Protein AF-A0A7S2C3M7-F1 (afdb_monomer_lite)

Organism: NCBI:txid327968

Structure (mmCIF, N/CA/C/O backbone):
data_AF-A0A7S2C3M7-F1
#
_entry.id   AF-A0A7S2C3M7-F1
#
loop_
_atom_site.group_PDB
_atom_site.id
_atom_site.type_symbol
_atom_site.label_atom_id
_atom_site.label_alt_id
_atom_site.label_comp_id
_atom_site.label_asym_id
_atom_site.label_entity_id
_atom_site.label_seq_id
_atom_site.pdbx_PDB_ins_code
_atom_site.Cartn_x
_atom_site.Cartn_y
_atom_site.Cartn_z
_atom_site.occupancy
_atom_site.B_iso_or_equiv
_atom_site.auth_seq_id
_atom_site.auth_comp_id
_atom_site.auth_asym_id
_atom_site.auth_atom_id
_atom_site.pdbx_PDB_model_num
ATOM 1 N N . LYS A 1 1 ? 26.515 -14.633 -28.947 1.00 40.94 1 LYS A N 1
ATOM 2 C CA . LYS A 1 1 ? 25.203 -14.879 -28.302 1.00 40.94 1 LYS A CA 1
ATOM 3 C C . LYS A 1 1 ? 25.414 -14.700 -26.807 1.00 40.94 1 LYS A C 1
ATOM 5 O O . LYS A 1 1 ? 26.350 -15.327 -26.323 1.00 40.94 1 LYS A O 1
ATOM 10 N N . PRO A 1 2 ? 24.677 -13.818 -26.114 1.00 42.97 2 PRO A N 1
ATOM 11 C CA . PRO A 1 2 ? 24.808 -13.698 -24.668 1.00 42.97 2 PRO A CA 1
ATOM 12 C C . PRO A 1 2 ? 24.396 -15.025 -24.027 1.00 42.97 2 PRO A C 1
ATOM 14 O O . PRO A 1 2 ? 23.492 -15.703 -24.517 1.00 42.97 2 PRO A O 1
ATOM 17 N N . ASP A 1 3 ? 25.115 -15.416 -22.987 1.00 46.31 3 ASP A N 1
ATOM 18 C CA . ASP A 1 3 ? 24.889 -16.644 -22.239 1.00 46.31 3 ASP A CA 1
ATOM 19 C C . ASP A 1 3 ? 23.602 -16.522 -21.405 1.00 46.31 3 ASP A C 1
ATOM 21 O O . ASP A 1 3 ? 23.547 -15.787 -20.417 1.00 46.31 3 ASP A O 1
ATOM 25 N N . ALA A 1 4 ? 22.559 -17.243 -21.821 1.00 52.75 4 ALA A N 1
ATOM 26 C CA . ALA A 1 4 ? 21.255 -17.272 -21.163 1.00 52.75 4 ALA A CA 1
ATOM 27 C C . ALA A 1 4 ? 21.300 -17.841 -19.729 1.00 52.75 4 ALA A C 1
ATOM 29 O O . ALA A 1 4 ? 20.335 -17.680 -18.986 1.00 52.75 4 ALA A O 1
ATOM 30 N N . SER A 1 5 ? 22.411 -18.456 -19.302 1.00 48.97 5 SER A N 1
ATOM 31 C CA . SER A 1 5 ? 22.576 -18.976 -17.936 1.00 48.97 5 SER A CA 1
ATOM 32 C C . SER A 1 5 ? 22.732 -17.884 -16.864 1.00 48.97 5 SER A C 1
ATOM 34 O O . SER A 1 5 ? 22.663 -18.179 -15.671 1.00 48.97 5 SER A O 1
ATOM 36 N N . LYS A 1 6 ? 22.888 -16.613 -17.268 1.00 50.47 6 LYS A N 1
ATOM 37 C CA . LYS A 1 6 ? 22.932 -15.443 -16.372 1.00 50.47 6 LYS A CA 1
ATOM 38 C C . LYS A 1 6 ? 21.653 -14.603 -16.349 1.00 50.47 6 LYS A C 1
ATOM 40 O O . LYS A 1 6 ? 21.647 -13.571 -15.680 1.00 50.47 6 LYS A O 1
ATOM 45 N N . LEU A 1 7 ? 20.573 -15.024 -17.016 1.00 52.28 7 LEU A N 1
ATOM 46 C CA . LEU A 1 7 ? 19.254 -14.418 -16.812 1.00 52.28 7 LEU A CA 1
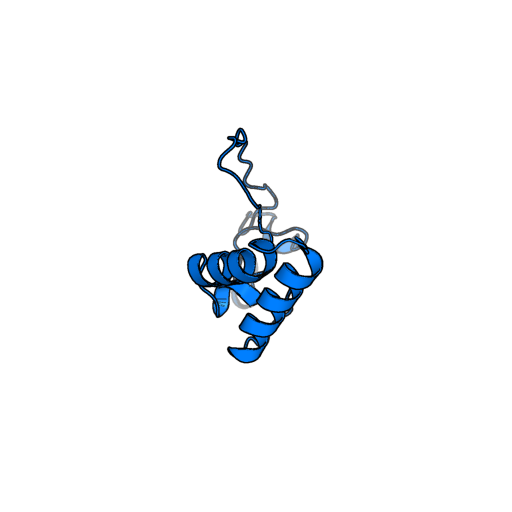ATOM 47 C C . LEU A 1 7 ? 18.745 -14.824 -15.430 1.00 52.28 7 LEU A C 1
ATOM 49 O O . LEU A 1 7 ? 18.110 -15.850 -15.208 1.00 52.28 7 LEU A O 1
ATOM 53 N N . LYS A 1 8 ? 19.143 -14.013 -14.463 1.00 54.59 8 LYS A N 1
ATOM 54 C CA . LYS A 1 8 ? 18.715 -14.063 -13.084 1.00 54.59 8 LYS A CA 1
ATOM 55 C C . LYS A 1 8 ? 1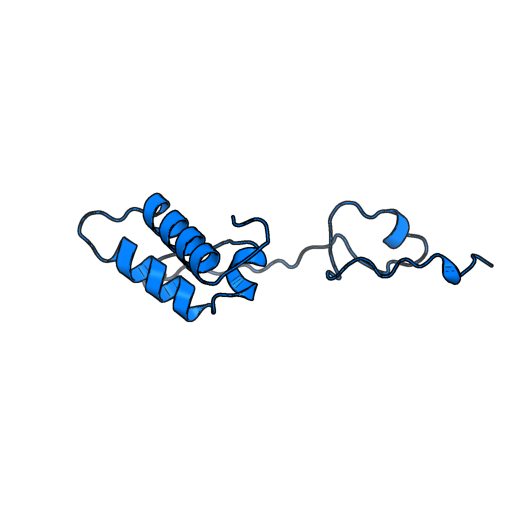7.250 -13.587 -13.041 1.00 54.59 8 LYS A C 1
ATOM 57 O O . LYS A 1 8 ? 16.988 -12.393 -12.978 1.00 54.59 8 LYS A O 1
ATOM 62 N N . TRP A 1 9 ? 16.309 -14.531 -13.009 1.00 59.88 9 TRP A N 1
ATOM 63 C CA . TRP A 1 9 ? 14.857 -14.337 -12.823 1.00 59.88 9 TRP A CA 1
ATOM 64 C C . TRP A 1 9 ? 14.471 -13.864 -11.396 1.00 59.88 9 TRP A C 1
ATOM 66 O O . TRP A 1 9 ? 13.716 -14.539 -10.706 1.00 59.88 9 TRP A O 1
ATOM 76 N N . PHE A 1 10 ? 15.033 -12.752 -10.905 1.00 69.94 10 PHE A N 1
ATOM 77 C CA . PHE A 1 10 ? 14.921 -12.331 -9.490 1.00 69.94 10 PHE A CA 1
ATOM 78 C C . PHE A 1 10 ? 13.812 -11.305 -9.212 1.00 69.94 10 PHE A C 1
ATOM 80 O O . PHE A 1 10 ? 13.632 -10.920 -8.061 1.00 69.94 10 PHE A O 1
ATOM 87 N N . LEU A 1 11 ? 13.076 -10.855 -10.230 1.00 85.31 11 LEU A N 1
ATOM 88 C CA . LEU A 1 11 ? 12.012 -9.864 -10.063 1.00 85.31 11 LEU A CA 1
ATOM 89 C C . LEU A 1 11 ? 10.640 -10.534 -10.070 1.00 85.31 11 LEU A C 1
ATOM 91 O O . LEU A 1 11 ? 10.284 -11.241 -11.010 1.00 85.31 11 LEU A O 1
ATOM 95 N N . SER A 1 12 ? 9.865 -10.268 -9.023 1.00 89.88 12 SER A N 1
ATOM 96 C CA . SER A 1 12 ? 8.445 -10.614 -8.919 1.00 89.88 12 SER A CA 1
ATOM 97 C C . SER A 1 12 ? 7.531 -9.569 -9.576 1.00 89.88 12 SER A C 1
ATOM 99 O O . SER A 1 12 ? 6.316 -9.751 -9.601 1.00 89.88 12 SER A O 1
ATOM 101 N N . THR A 1 13 ? 8.091 -8.489 -10.134 1.00 92.44 13 THR A N 1
ATOM 102 C CA . THR A 1 13 ? 7.347 -7.388 -10.758 1.00 92.44 13 THR A CA 1
ATOM 103 C C . THR A 1 13 ? 7.664 -7.263 -12.250 1.00 92.44 13 THR A C 1
ATOM 105 O O . THR A 1 13 ? 8.783 -7.498 -12.701 1.00 92.44 13 THR A O 1
ATOM 108 N N . SER A 1 14 ? 6.663 -6.871 -13.045 1.00 93.31 14 SER A N 1
ATOM 109 C CA . SER A 1 14 ? 6.815 -6.607 -14.489 1.00 93.31 14 SER A CA 1
ATOM 110 C C . SER A 1 14 ? 7.144 -5.145 -14.804 1.00 93.31 14 SER A C 1
ATOM 112 O O . SER A 1 14 ? 7.448 -4.795 -15.950 1.00 93.31 14 SER A O 1
ATOM 114 N N . ARG A 1 15 ? 7.061 -4.273 -13.792 1.00 95.75 15 ARG A N 1
ATOM 115 C CA . ARG A 1 15 ? 7.333 -2.842 -13.907 1.00 95.75 15 ARG A CA 1
ATOM 116 C C . ARG A 1 15 ? 8.146 -2.358 -12.715 1.00 95.75 15 ARG A C 1
ATOM 118 O O . ARG A 1 15 ? 7.828 -2.698 -11.579 1.00 95.75 15 ARG A O 1
ATOM 125 N N . SER A 1 16 ? 9.158 -1.539 -12.973 1.00 95.06 16 SER A N 1
ATOM 126 C CA . SER A 1 16 ? 9.986 -0.929 -11.929 1.00 95.06 16 SER A CA 1
ATOM 127 C C . SER A 1 16 ? 10.697 0.325 -12.440 1.00 95.06 16 SER A C 1
ATOM 129 O O . SER A 1 16 ? 10.927 0.508 -13.644 1.00 95.06 16 SER A O 1
ATOM 131 N N . PHE A 1 17 ? 11.101 1.192 -11.514 1.00 95.19 17 PHE A N 1
ATOM 132 C CA . PHE A 1 17 ? 12.205 2.120 -11.759 1.00 95.19 17 PHE A CA 1
ATOM 133 C C . PHE A 1 17 ? 13.542 1.391 -11.556 1.00 95.19 17 PHE A C 1
ATOM 135 O O . PHE A 1 17 ? 13.601 0.406 -10.834 1.00 95.19 17 PHE A O 1
ATOM 142 N N . GLY A 1 18 ? 14.625 1.864 -12.181 1.00 92.56 18 GLY A N 1
ATOM 143 C CA . GLY A 1 18 ? 15.916 1.161 -12.121 1.00 92.56 18 GLY A CA 1
ATOM 144 C C . GLY A 1 18 ? 15.988 -0.018 -13.096 1.00 92.56 18 GLY A C 1
ATOM 145 O O . GLY A 1 18 ? 15.494 0.118 -14.215 1.00 92.56 18 GLY A O 1
ATOM 146 N N . ASP A 1 19 ? 16.637 -1.120 -12.705 1.00 91.81 19 ASP A N 1
ATOM 147 C CA . ASP A 1 19 ? 16.745 -2.383 -13.466 1.00 91.81 19 ASP A CA 1
ATOM 148 C C . ASP A 1 19 ? 17.037 -2.201 -14.967 1.00 91.81 19 ASP A C 1
ATOM 150 O O . ASP A 1 19 ? 16.440 -2.842 -15.834 1.00 91.81 19 ASP A O 1
ATOM 154 N N . SER A 1 20 ? 17.935 -1.267 -15.297 1.00 91.50 20 SER A N 1
ATOM 155 C CA . SER A 1 20 ? 18.194 -0.842 -16.679 1.00 91.50 20 SER A CA 1
ATOM 156 C C . SER A 1 20 ? 18.681 -1.981 -17.574 1.00 91.50 20 SER A C 1
ATOM 158 O O . SER A 1 20 ? 18.365 -1.999 -18.762 1.00 91.50 20 SER A O 1
ATOM 160 N N . GLU A 1 21 ? 19.391 -2.953 -16.999 1.00 90.31 21 GLU A N 1
ATOM 161 C CA . GLU A 1 21 ? 19.874 -4.157 -17.686 1.00 90.31 21 GLU A CA 1
ATOM 162 C C . GLU A 1 21 ? 18.738 -5.044 -18.222 1.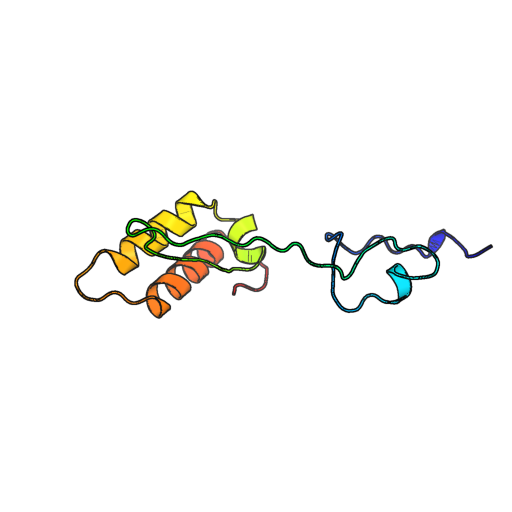00 90.31 21 GLU A C 1
ATOM 164 O O . GLU A 1 21 ? 18.950 -5.805 -19.160 1.00 90.31 21 GLU A O 1
ATOM 169 N N . LEU A 1 22 ? 17.529 -4.934 -17.661 1.00 90.69 22 LEU A N 1
ATOM 170 C CA . LEU A 1 22 ? 16.350 -5.711 -18.066 1.00 90.69 22 LEU A CA 1
ATOM 171 C C . LEU A 1 22 ? 15.408 -4.930 -18.996 1.00 90.69 22 LEU A C 1
ATOM 173 O O . LEU A 1 22 ? 14.319 -5.403 -19.325 1.00 90.69 22 LEU A O 1
ATOM 177 N N . LYS A 1 23 ? 15.815 -3.723 -19.404 1.00 91.81 23 LYS A N 1
ATOM 178 C CA . LYS A 1 23 ? 15.033 -2.817 -20.258 1.00 91.81 23 LYS A CA 1
ATOM 179 C C . LYS A 1 23 ? 15.606 -2.681 -21.668 1.00 91.81 23 LYS A C 1
ATOM 181 O O . LYS A 1 23 ? 14.906 -2.195 -22.553 1.00 91.81 23 LYS A O 1
ATOM 186 N N . ALA A 1 24 ? 16.866 -3.067 -21.872 1.00 89.00 24 ALA A N 1
ATOM 187 C CA . ALA A 1 24 ? 17.552 -2.997 -23.156 1.00 89.00 24 ALA A CA 1
ATOM 188 C C . ALA A 1 24 ? 18.551 -4.161 -23.319 1.00 89.00 24 ALA A C 1
ATOM 190 O O . ALA A 1 24 ? 19.205 -4.537 -22.347 1.00 89.00 24 ALA A O 1
ATOM 191 N N . PRO A 1 25 ? 18.744 -4.698 -24.539 1.00 87.62 25 PRO A N 1
ATOM 192 C CA . PRO A 1 25 ? 18.091 -4.290 -25.787 1.00 87.62 25 PRO A CA 1
ATOM 193 C C . PRO A 1 25 ? 16.622 -4.728 -25.880 1.00 87.62 25 PRO A C 1
ATOM 195 O O . PRO A 1 25 ? 15.837 -4.035 -26.519 1.00 87.62 25 PRO A O 1
ATOM 198 N N . ASP A 1 26 ? 16.251 -5.813 -25.199 1.00 87.69 26 ASP A N 1
ATOM 199 C CA . ASP A 1 26 ? 14.876 -6.307 -25.135 1.00 87.69 26 ASP A CA 1
ATOM 200 C C . ASP A 1 26 ? 14.213 -5.849 -23.820 1.00 87.69 26 ASP A C 1
ATOM 202 O O . ASP A 1 26 ? 14.787 -6.059 -22.746 1.00 87.69 26 ASP A O 1
ATOM 206 N N . PRO A 1 27 ? 13.022 -5.224 -23.861 1.00 88.81 27 PRO A N 1
ATOM 207 C CA . PRO A 1 27 ? 12.361 -4.695 -22.672 1.00 88.81 27 PRO A CA 1
ATOM 208 C C . PRO A 1 27 ? 11.576 -5.793 -21.937 1.00 88.81 27 PRO A C 1
ATOM 210 O O . PRO A 1 27 ? 10.369 -5.938 -22.121 1.00 88.81 27 PRO A O 1
ATOM 213 N N . ILE A 1 28 ? 12.263 -6.575 -21.100 1.00 91.69 28 ILE A N 1
ATOM 214 C CA . ILE A 1 28 ? 11.652 -7.646 -20.289 1.00 91.69 28 ILE A CA 1
ATOM 215 C C . ILE A 1 28 ? 10.713 -7.056 -19.226 1.00 91.69 28 ILE A C 1
ATOM 217 O O . ILE A 1 28 ? 9.656 -7.619 -18.946 1.00 91.69 28 ILE A O 1
ATOM 221 N N . ILE A 1 29 ? 11.085 -5.904 -18.663 1.00 93.00 29 ILE A N 1
ATOM 222 C CA . ILE A 1 29 ? 10.256 -5.102 -17.754 1.00 93.00 29 ILE A CA 1
ATOM 223 C C . ILE A 1 29 ? 10.170 -3.656 -18.250 1.00 93.00 29 ILE A C 1
ATOM 225 O O . ILE A 1 29 ? 11.006 -3.204 -19.035 1.00 93.00 29 ILE A O 1
ATOM 229 N N . ILE A 1 30 ? 9.180 -2.897 -17.776 1.00 95.69 30 ILE A N 1
ATOM 230 C CA . ILE A 1 30 ? 8.947 -1.512 -18.223 1.00 95.69 30 ILE A CA 1
ATOM 231 C C . ILE A 1 30 ? 8.932 -0.512 -17.064 1.00 95.69 30 ILE A C 1
ATOM 233 O O . ILE A 1 30 ? 8.588 -0.843 -15.937 1.00 95.69 30 ILE A O 1
ATOM 237 N N . ALA A 1 31 ? 9.287 0.744 -17.342 1.00 96.31 31 ALA A N 1
ATOM 238 C CA . ALA A 1 31 ? 9.154 1.846 -16.377 1.00 96.31 31 ALA A CA 1
ATOM 239 C C . ALA A 1 31 ? 7.830 2.618 -16.525 1.00 96.31 31 ALA A C 1
ATOM 241 O O . ALA A 1 31 ? 7.554 3.527 -15.747 1.00 96.31 31 ALA A O 1
ATOM 242 N N . THR A 1 32 ? 7.033 2.301 -17.550 1.00 97.19 32 THR A N 1
ATOM 243 C CA . THR A 1 32 ? 5.802 3.033 -17.856 1.00 97.19 32 THR A CA 1
ATOM 244 C C . THR A 1 32 ? 4.716 2.706 -16.823 1.00 97.19 32 THR A C 1
ATOM 246 O O . THR A 1 32 ? 4.352 1.532 -16.676 1.00 97.19 32 THR A O 1
ATOM 249 N N . PRO A 1 33 ? 4.174 3.709 -16.109 1.00 97.44 33 PRO A N 1
ATOM 250 C CA . PRO A 1 33 ? 3.161 3.485 -15.087 1.00 97.44 33 PRO A CA 1
ATOM 251 C C . PRO A 1 33 ? 1.795 3.168 -15.701 1.00 97.44 33 PRO A C 1
ATOM 253 O O . PRO A 1 33 ? 1.530 3.436 -16.873 1.00 97.44 33 PRO A O 1
ATOM 256 N N . GLU A 1 34 ? 0.907 2.616 -14.881 1.00 97.62 34 GLU A N 1
ATOM 257 C CA . GLU A 1 34 ? -0.528 2.659 -15.144 1.00 97.62 34 GLU A CA 1
ATOM 258 C C . GLU A 1 34 ? -1.100 3.951 -14.561 1.00 97.62 34 GLU A C 1
ATOM 260 O O . GLU A 1 34 ? -0.756 4.327 -13.441 1.00 97.62 34 GLU A O 1
ATOM 265 N N . VAL A 1 35 ? -1.945 4.647 -15.323 1.00 97.81 35 VAL A N 1
ATOM 266 C CA . VAL A 1 35 ? -2.544 5.918 -14.902 1.00 97.81 35 VAL A CA 1
ATOM 267 C C . VAL A 1 35 ? -4.055 5.805 -15.003 1.00 97.81 35 VAL A C 1
ATOM 269 O O . VAL A 1 35 ? -4.591 5.511 -16.071 1.00 97.81 35 VAL A O 1
ATOM 272 N N . LYS A 1 36 ? -4.739 6.075 -13.891 1.00 97.62 36 LYS A N 1
ATOM 273 C CA . LYS A 1 36 ? -6.197 6.134 -13.805 1.00 97.62 36 LYS A CA 1
ATOM 274 C C . LYS A 1 36 ? -6.602 7.461 -13.175 1.00 97.62 36 LYS A C 1
ATOM 276 O O . LYS A 1 36 ? -6.018 7.874 -12.178 1.00 97.62 36 LYS A O 1
ATOM 281 N N . VAL A 1 37 ? -7.604 8.109 -13.758 1.00 97.75 37 VAL A N 1
ATOM 282 C CA . VAL A 1 37 ? -8.246 9.305 -13.202 1.00 97.75 37 VAL A CA 1
ATOM 283 C C . VAL A 1 37 ? -9.625 8.888 -12.713 1.00 97.75 37 VAL A C 1
ATOM 285 O O . VAL A 1 37 ? -10.348 8.198 -13.434 1.00 97.75 37 VAL A O 1
ATOM 288 N N . VAL A 1 38 ? -9.953 9.242 -11.475 1.00 96.56 38 VAL A N 1
ATOM 289 C CA . VAL A 1 38 ? -11.223 8.903 -10.829 1.00 96.56 38 VAL A CA 1
ATOM 290 C C . VAL A 1 38 ? -11.772 10.172 -10.194 1.00 96.56 38 VAL A C 1
ATOM 292 O O . VAL A 1 38 ? -11.056 10.832 -9.442 1.00 96.56 38 VAL A O 1
ATOM 295 N N . ASP A 1 39 ? -13.019 10.509 -10.515 1.00 97.75 39 ASP A N 1
ATOM 296 C CA . ASP A 1 39 ? -13.734 11.612 -9.876 1.00 97.75 39 ASP A CA 1
ATOM 297 C C . ASP A 1 39 ? -14.238 11.168 -8.500 1.00 97.75 39 ASP A C 1
ATOM 299 O O . ASP A 1 39 ? -14.800 10.080 -8.370 1.00 97.75 39 ASP A O 1
ATOM 303 N N . LEU A 1 40 ? -14.038 12.010 -7.484 1.00 97.31 40 LEU A N 1
ATOM 304 C CA . LEU A 1 40 ? -14.506 11.733 -6.127 1.00 97.31 40 LEU A CA 1
ATOM 305 C C . LEU A 1 40 ? -16.002 12.023 -5.997 1.00 97.31 40 LEU A C 1
ATOM 307 O O . LEU A 1 40 ? -16.485 13.058 -6.469 1.00 97.31 40 LEU A O 1
ATOM 311 N N . VAL A 1 41 ? -16.710 11.148 -5.290 1.00 97.38 41 VAL A N 1
ATOM 312 C CA . VAL A 1 41 ? -18.118 11.324 -4.916 1.00 97.38 41 VAL A CA 1
ATOM 313 C C . VAL A 1 41 ? -18.262 11.535 -3.402 1.00 97.38 41 VAL A C 1
ATOM 315 O O . VAL A 1 41 ? -17.355 11.183 -2.647 1.00 97.38 41 VAL A O 1
ATOM 318 N N . PRO A 1 42 ? -19.371 12.123 -2.909 1.00 96.25 42 PRO A N 1
ATOM 319 C CA . PRO A 1 42 ? -19.564 12.377 -1.476 1.00 96.25 42 PRO A CA 1
ATOM 320 C C . PRO A 1 42 ? -19.467 11.138 -0.572 1.00 96.25 42 PRO A C 1
ATOM 322 O O . PRO A 1 42 ? -19.203 11.271 0.623 1.00 96.25 42 PRO A O 1
ATOM 325 N N . GLU A 1 43 ? -19.698 9.948 -1.124 1.00 94.56 43 GLU A N 1
ATOM 326 C CA . GLU A 1 43 ? -19.612 8.665 -0.428 1.00 94.56 43 GLU A CA 1
ATOM 327 C C . GLU A 1 43 ? -18.164 8.171 -0.241 1.00 94.56 43 GLU A C 1
ATOM 329 O O . GLU A 1 43 ? -17.922 7.304 0.606 1.00 94.56 43 GLU A O 1
ATOM 334 N N . ASP A 1 44 ? -17.197 8.724 -0.981 1.00 93.12 44 ASP A N 1
ATOM 335 C CA . ASP A 1 44 ? -15.781 8.394 -0.828 1.00 93.12 44 ASP A CA 1
ATOM 336 C C . ASP A 1 44 ? -15.238 8.986 0.478 1.00 93.12 44 ASP A C 1
ATOM 338 O O . ASP A 1 44 ? -15.212 10.200 0.687 1.00 93.12 44 ASP A O 1
ATOM 342 N N . TRP A 1 45 ? -14.776 8.119 1.380 1.00 90.06 45 TRP A N 1
ATOM 343 C CA . TRP A 1 45 ? -14.393 8.522 2.738 1.00 90.06 45 TRP A CA 1
ATOM 344 C C . TRP A 1 45 ? -12.908 8.315 3.061 1.00 90.06 45 TRP A C 1
ATOM 346 O O . TRP A 1 45 ? -12.422 8.881 4.045 1.00 90.06 45 TRP A O 1
ATOM 356 N N . ALA A 1 46 ? -12.185 7.527 2.258 1.00 90.62 46 ALA A N 1
ATOM 357 C CA . ALA A 1 46 ? -10.748 7.304 2.394 1.00 90.62 46 ALA A CA 1
ATOM 358 C C . ALA A 1 46 ? -10.116 6.783 1.094 1.00 90.62 46 ALA A C 1
ATOM 360 O O . ALA A 1 46 ? -10.765 6.121 0.289 1.00 90.62 46 ALA A O 1
ATOM 361 N N . VAL A 1 47 ? -8.814 7.036 0.946 1.00 93.19 47 VAL A N 1
ATOM 362 C CA . VAL A 1 47 ? -7.935 6.392 -0.039 1.00 93.19 47 VAL A CA 1
ATOM 363 C C . VAL A 1 47 ? -6.769 5.772 0.717 1.00 93.19 47 VAL A C 1
ATOM 365 O O . VAL A 1 47 ? -6.264 6.361 1.674 1.00 93.19 47 VAL A O 1
ATOM 368 N N . ILE A 1 48 ? -6.351 4.585 0.287 1.00 93.81 48 ILE A N 1
ATOM 369 C CA . ILE A 1 48 ? -5.287 3.808 0.917 1.00 93.81 48 ILE A CA 1
ATOM 370 C C . ILE A 1 48 ? -4.214 3.549 -0.128 1.00 93.81 48 ILE A C 1
ATOM 372 O O . ILE A 1 48 ? -4.521 3.192 -1.264 1.00 93.81 48 ILE A O 1
ATOM 376 N N . VAL A 1 49 ? -2.960 3.717 0.274 1.00 96.38 49 VAL A N 1
ATOM 377 C CA . VAL A 1 49 ? -1.785 3.324 -0.500 1.00 96.38 49 VAL A CA 1
ATOM 378 C C . VAL A 1 49 ? -0.882 2.558 0.453 1.00 96.38 49 VAL A C 1
ATOM 380 O O . VAL A 1 49 ? -0.590 3.069 1.531 1.00 96.38 49 VAL A O 1
ATOM 383 N N . ALA A 1 50 ? -0.489 1.347 0.073 1.00 96.94 50 ALA A N 1
ATOM 384 C CA . ALA A 1 50 ? 0.353 0.476 0.884 1.00 96.94 50 ALA A CA 1
ATOM 385 C C . ALA A 1 50 ? 1.201 -0.446 -0.005 1.00 96.94 50 ALA A C 1
ATOM 387 O O . ALA A 1 50 ? 0.886 -0.632 -1.186 1.00 96.94 50 ALA A O 1
ATOM 388 N N . SER A 1 51 ? 2.278 -0.998 0.556 1.00 97.06 51 SER A N 1
ATOM 389 C CA . SER A 1 51 ? 3.102 -2.024 -0.099 1.00 97.06 51 SER A CA 1
ATOM 390 C C . SER A 1 51 ? 2.427 -3.404 -0.099 1.00 97.06 51 SER A C 1
ATOM 392 O O . SER A 1 51 ? 1.465 -3.656 0.632 1.00 97.06 51 SER A O 1
ATOM 394 N N . ASP A 1 52 ? 2.963 -4.321 -0.904 1.00 96.88 52 ASP A N 1
ATOM 395 C CA . ASP A 1 52 ? 2.610 -5.747 -0.903 1.00 96.88 52 ASP A CA 1
ATOM 396 C C . ASP A 1 52 ? 2.775 -6.389 0.478 1.00 96.88 52 ASP A C 1
ATOM 398 O O . ASP A 1 52 ? 1.911 -7.157 0.884 1.00 96.88 52 ASP A O 1
ATOM 402 N N . GLY A 1 53 ? 3.758 -5.967 1.279 1.00 97.50 53 GLY A N 1
ATOM 403 C CA . GLY A 1 53 ? 3.908 -6.421 2.665 1.00 97.50 53 GLY A CA 1
ATOM 404 C C . GLY A 1 53 ? 2.642 -6.315 3.540 1.00 97.50 53 GLY A C 1
ATOM 405 O O . GLY A 1 53 ? 2.499 -7.084 4.498 1.00 97.50 53 GLY A O 1
ATOM 406 N N . ILE A 1 54 ? 1.710 -5.403 3.223 1.00 98.44 54 ILE A N 1
ATOM 407 C CA . ILE A 1 54 ? 0.377 -5.332 3.846 1.00 98.44 54 ILE A CA 1
ATOM 408 C C . ILE A 1 54 ? -0.584 -6.339 3.203 1.00 98.44 54 ILE A C 1
ATOM 410 O O . ILE A 1 54 ? -1.193 -7.152 3.905 1.00 98.44 54 ILE A O 1
ATOM 414 N N . PHE A 1 55 ? -0.726 -6.278 1.880 1.00 97.44 55 PHE A N 1
ATOM 415 C CA . PHE A 1 55 ? -1.739 -7.026 1.132 1.00 97.44 55 PHE A CA 1
ATOM 416 C C . PHE A 1 55 ? -1.428 -8.520 0.963 1.00 97.44 55 PHE A C 1
ATOM 418 O O . PHE A 1 55 ? -2.329 -9.315 0.710 1.00 97.44 55 PHE A O 1
ATOM 425 N N . ASP A 1 56 ? -0.186 -8.934 1.199 1.00 97.50 56 ASP A N 1
ATOM 426 C CA . ASP A 1 56 ? 0.221 -10.340 1.245 1.00 97.50 56 ASP A CA 1
ATOM 427 C C . ASP A 1 56 ? -0.450 -11.106 2.395 1.00 97.50 56 ASP A C 1
ATOM 429 O O . ASP A 1 56 ? -0.576 -12.332 2.347 1.00 97.50 56 ASP A O 1
ATOM 433 N N . VAL A 1 57 ? -0.874 -10.400 3.453 1.00 98.31 57 VAL A N 1
ATOM 434 C CA . VAL A 1 57 ? -1.446 -11.009 4.668 1.00 98.31 57 VAL A CA 1
ATOM 435 C C . VAL A 1 57 ? -2.806 -10.439 5.083 1.00 98.31 57 VAL A C 1
ATOM 437 O O . VAL A 1 57 ? -3.473 -11.016 5.953 1.00 98.31 57 VAL A O 1
ATOM 440 N N . LEU A 1 58 ? -3.223 -9.318 4.491 1.00 98.25 58 LEU A N 1
ATOM 441 C CA . LEU A 1 58 ? -4.526 -8.688 4.694 1.00 98.25 58 LEU A CA 1
ATOM 442 C C . LEU A 1 58 ? -5.255 -8.544 3.357 1.00 98.25 58 LEU A C 1
ATOM 444 O O . LEU A 1 58 ? -4.688 -8.074 2.379 1.00 98.25 58 LEU A O 1
ATOM 448 N N . SER A 1 59 ? -6.541 -8.874 3.337 1.00 98.25 59 SER A N 1
ATOM 449 C CA . SER A 1 59 ? -7.413 -8.556 2.202 1.00 98.25 59 SER A CA 1
ATOM 450 C C . SER A 1 59 ? -7.849 -7.088 2.206 1.00 98.25 59 SER A C 1
ATOM 452 O O . SER A 1 59 ? -7.911 -6.454 3.262 1.00 98.25 59 SER A O 1
ATOM 454 N N . ASP A 1 60 ? -8.255 -6.575 1.040 1.00 97.44 60 ASP A N 1
ATOM 455 C CA . ASP A 1 60 ? -8.782 -5.212 0.876 1.00 97.44 60 ASP A CA 1
ATOM 456 C C . ASP A 1 60 ? -9.872 -4.874 1.906 1.00 97.44 60 ASP A C 1
ATOM 458 O O . ASP A 1 60 ? -9.857 -3.802 2.517 1.00 97.44 60 ASP A O 1
ATOM 462 N N . GLN A 1 61 ? -10.793 -5.814 2.156 1.00 97.62 61 GLN A N 1
ATOM 463 C CA . GLN A 1 61 ? -11.886 -5.621 3.111 1.00 97.62 61 GLN A CA 1
ATOM 464 C C . GLN A 1 61 ? -11.383 -5.535 4.556 1.00 97.62 61 GLN A C 1
ATOM 466 O O . GLN A 1 61 ? -11.866 -4.712 5.326 1.00 97.62 61 GLN A O 1
ATOM 471 N N . GLU A 1 62 ? -10.390 -6.337 4.940 1.00 97.56 62 GLU A N 1
ATOM 472 C CA . GLU A 1 62 ? -9.834 -6.299 6.298 1.00 97.56 62 GLU A CA 1
ATOM 473 C C . GLU A 1 62 ? -9.088 -4.991 6.573 1.00 97.56 62 GLU A C 1
ATOM 475 O O . GLU A 1 62 ? -9.143 -4.459 7.690 1.00 97.56 62 GLU A O 1
ATOM 480 N N . VAL A 1 63 ? -8.418 -4.452 5.552 1.00 97.38 63 VAL A N 1
ATOM 481 C CA . VAL A 1 63 ? -7.802 -3.126 5.617 1.00 97.38 63 VAL A CA 1
ATOM 482 C C . VAL A 1 63 ? -8.892 -2.056 5.764 1.00 97.38 63 VAL A C 1
ATOM 484 O O . VAL A 1 63 ? -8.818 -1.238 6.686 1.00 97.38 63 VAL A O 1
ATOM 487 N N . ALA A 1 64 ? -9.942 -2.100 4.936 1.00 95.50 64 ALA A N 1
ATOM 488 C CA . ALA A 1 64 ? -11.062 -1.158 4.989 1.00 95.50 64 ALA A CA 1
ATOM 489 C C . ALA A 1 64 ? -11.791 -1.176 6.346 1.00 95.50 64 ALA A C 1
ATOM 491 O O . ALA A 1 64 ? -12.020 -0.119 6.934 1.00 95.50 64 ALA A O 1
ATOM 492 N N . ASP A 1 65 ? -12.079 -2.357 6.896 1.00 95.06 65 ASP A N 1
ATOM 493 C CA . ASP A 1 65 ? -12.725 -2.519 8.204 1.00 95.06 65 ASP A CA 1
ATOM 494 C C . ASP A 1 65 ? -11.845 -1.992 9.347 1.00 95.06 65 ASP A C 1
ATOM 496 O O . ASP A 1 65 ? -12.330 -1.445 10.343 1.00 95.06 65 ASP A O 1
ATOM 500 N N . THR A 1 66 ? -10.524 -2.144 9.227 1.00 94.06 66 THR A N 1
ATOM 501 C CA . THR A 1 66 ? -9.564 -1.617 10.206 1.00 94.06 66 THR A CA 1
ATOM 502 C C . THR A 1 66 ? -9.524 -0.093 10.177 1.00 94.06 66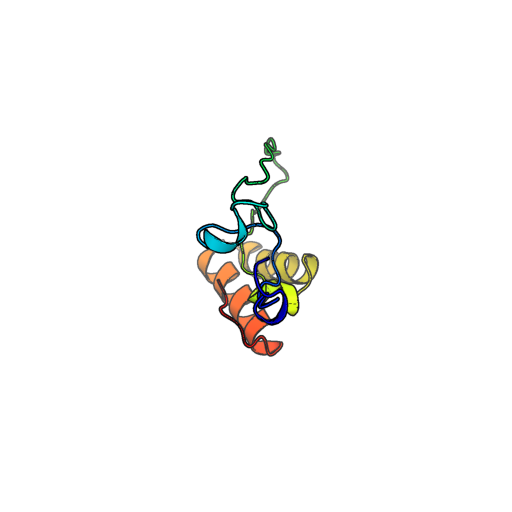 THR A C 1
ATOM 504 O O . THR A 1 66 ? -9.620 0.536 11.232 1.00 94.06 66 THR A O 1
ATOM 507 N N . LEU A 1 67 ? -9.495 0.505 8.986 1.00 93.06 67 LEU A N 1
ATOM 508 C CA . LEU A 1 67 ? -9.617 1.952 8.818 1.00 93.06 67 LEU A CA 1
ATOM 509 C C . LEU A 1 67 ? -10.945 2.480 9.339 1.00 93.06 67 LEU A C 1
ATOM 51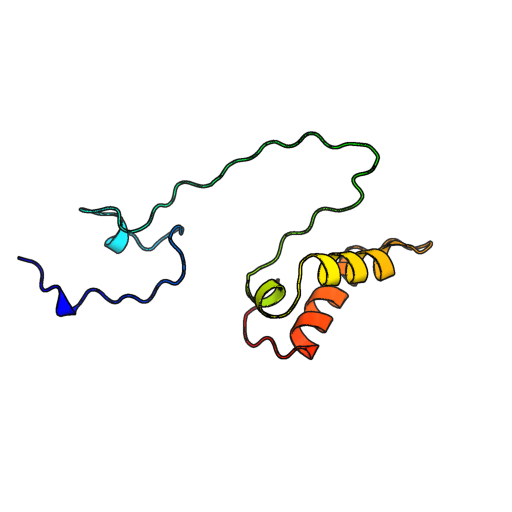1 O O . LEU A 1 67 ? -10.957 3.453 10.093 1.00 93.06 67 LEU A O 1
ATOM 515 N N . TRP A 1 68 ? -12.050 1.826 8.984 1.00 91.62 68 TRP A N 1
ATOM 516 C CA . TRP A 1 68 ? -13.379 2.234 9.409 1.00 91.62 68 TRP A CA 1
A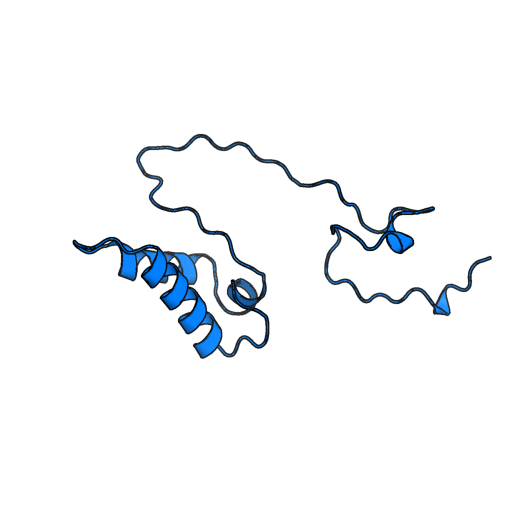TOM 517 C C . TRP A 1 68 ? -13.457 2.299 10.932 1.00 91.62 68 TRP A C 1
ATOM 519 O O . TRP A 1 68 ? -13.830 3.336 11.478 1.00 91.62 68 TRP A O 1
ATOM 529 N N . ARG A 1 69 ? -13.001 1.261 11.646 1.00 89.50 69 ARG A N 1
ATOM 530 C CA . ARG A 1 69 ? -12.980 1.248 13.122 1.00 89.50 69 ARG A CA 1
ATOM 531 C C . ARG A 1 69 ? -12.218 2.430 13.728 1.00 89.50 69 ARG A C 1
ATOM 533 O O . ARG A 1 69 ? -12.660 2.967 14.742 1.00 89.50 69 ARG A O 1
ATOM 540 N N . SER A 1 70 ? -11.126 2.864 13.104 1.00 87.31 70 SER A N 1
ATOM 541 C CA . SER A 1 70 ? -10.317 3.991 13.589 1.00 87.31 70 SER A CA 1
ATOM 542 C C . SER A 1 70 ? -10.809 5.365 13.125 1.00 87.31 70 SER A C 1
ATOM 544 O O . SER A 1 70 ? -10.463 6.371 13.739 1.00 87.31 70 SER A O 1
ATOM 546 N N . MET A 1 71 ? -11.666 5.415 12.103 1.00 87.50 71 MET A N 1
ATOM 547 C CA . MET A 1 71 ? -12.207 6.649 11.517 1.00 87.50 71 MET A CA 1
ATOM 548 C C . MET A 1 71 ? -13.687 6.911 11.859 1.00 87.50 71 MET A C 1
ATOM 550 O O . MET A 1 71 ? -14.179 8.011 11.619 1.00 87.50 71 MET A O 1
ATOM 554 N N . SER A 1 72 ? -14.402 5.943 12.444 1.00 83.12 72 SER A N 1
ATOM 555 C CA . SER A 1 72 ? -15.845 6.036 12.759 1.00 83.12 72 SER A CA 1
ATOM 556 C C . SER A 1 72 ? -16.187 6.907 13.979 1.00 83.12 72 SER A C 1
ATOM 558 O O . SER A 1 72 ? -17.361 7.162 14.244 1.00 83.12 72 SER A O 1
ATOM 560 N N . GLY A 1 73 ? -15.193 7.312 14.774 1.00 76.50 73 GLY A N 1
ATOM 561 C CA . GLY A 1 73 ? -15.391 8.034 16.036 1.00 76.50 73 GLY A CA 1
ATOM 562 C C . GLY A 1 73 ? -15.358 9.561 15.913 1.00 76.50 73 GLY A C 1
ATOM 563 O O . GLY A 1 73 ? -15.093 10.124 14.854 1.00 76.50 73 GLY A O 1
ATOM 564 N N . GLN A 1 74 ? -15.562 10.252 17.042 1.00 69.06 74 GLN A N 1
ATOM 565 C CA . GLN A 1 74 ? -15.489 11.723 17.118 1.00 69.06 74 GLN A CA 1
ATOM 566 C C . GLN A 1 74 ? -14.075 12.293 16.884 1.00 69.06 74 GLN A C 1
ATOM 568 O O . GLN A 1 74 ? -13.927 13.493 16.672 1.00 69.06 74 GLN A O 1
ATOM 573 N N . GLY A 1 75 ? -13.046 11.442 16.882 1.00 72.19 75 GLY A N 1
ATOM 574 C CA . GLY A 1 75 ? -11.673 11.793 16.527 1.00 72.19 75 GLY A CA 1
ATOM 575 C C . GLY A 1 75 ? -11.199 10.945 15.356 1.00 72.19 75 GLY A C 1
ATOM 576 O O . GLY A 1 75 ? -10.623 9.882 15.570 1.00 72.19 75 GLY A O 1
ATOM 577 N N . LYS A 1 76 ? -11.461 11.404 14.129 1.00 82.62 76 LYS A N 1
ATOM 578 C CA . LYS A 1 76 ? -10.870 10.822 12.918 1.00 82.62 76 LYS A CA 1
ATOM 579 C C . LYS A 1 76 ? -9.356 10.986 12.994 1.00 82.62 76 LYS A C 1
ATOM 581 O O . LYS A 1 76 ? -8.866 12.113 12.974 1.00 82.62 76 LYS A O 1
ATOM 586 N N . ASP A 1 77 ? -8.637 9.877 13.076 1.00 89.38 77 ASP A N 1
ATOM 587 C CA . ASP A 1 77 ? -7.179 9.873 13.149 1.00 89.38 77 ASP A CA 1
ATOM 588 C C . ASP A 1 77 ? -6.607 8.955 12.055 1.00 89.38 77 ASP A C 1
ATOM 590 O O . ASP A 1 77 ? -6.459 7.746 12.266 1.00 89.38 77 ASP A O 1
ATOM 594 N N . PRO A 1 78 ? -6.288 9.508 10.868 1.00 91.88 78 PRO A N 1
ATOM 595 C CA . PRO A 1 78 ? -5.746 8.721 9.764 1.00 91.88 78 PRO A CA 1
ATOM 596 C C . PRO A 1 78 ? -4.357 8.153 10.081 1.00 91.88 78 PRO A C 1
ATOM 598 O O . PRO A 1 78 ? -3.999 7.095 9.570 1.00 91.88 78 PRO A O 1
ATOM 601 N N . VAL A 1 79 ? -3.585 8.807 10.959 1.00 93.31 79 VAL A N 1
ATOM 602 C CA . VAL A 1 79 ? -2.262 8.322 11.375 1.00 93.31 79 VAL A CA 1
ATOM 603 C C . VAL A 1 79 ? -2.416 7.084 12.247 1.00 93.31 79 VAL A C 1
ATOM 605 O O . VAL A 1 79 ? -1.708 6.096 12.052 1.00 93.31 79 VAL A O 1
ATOM 608 N N . LYS A 1 80 ? -3.356 7.109 13.196 1.00 92.69 80 LYS A N 1
ATOM 609 C CA . LYS A 1 80 ? -3.706 5.922 13.978 1.00 92.69 80 LYS A CA 1
ATOM 610 C C . LYS A 1 80 ? -4.248 4.814 13.081 1.00 92.69 80 LYS A C 1
ATOM 612 O O . LYS A 1 80 ? -3.818 3.678 13.225 1.00 92.69 80 LYS A O 1
ATOM 617 N N . ALA A 1 81 ? -5.133 5.131 12.138 1.00 94.12 81 ALA A N 1
ATOM 618 C CA . ALA A 1 81 ? -5.702 4.127 11.247 1.00 94.12 81 ALA A CA 1
ATOM 619 C C . ALA A 1 81 ? -4.629 3.416 10.397 1.00 94.12 81 ALA A C 1
ATOM 621 O O . ALA A 1 81 ? -4.630 2.190 10.324 1.00 94.12 81 ALA A O 1
ATOM 622 N N . ALA A 1 82 ? -3.662 4.157 9.844 1.00 96.25 82 ALA A N 1
ATOM 623 C CA . ALA A 1 82 ? -2.519 3.572 9.141 1.00 96.25 82 ALA A CA 1
ATOM 624 C C . ALA A 1 82 ? -1.661 2.682 10.063 1.00 96.25 82 ALA A C 1
ATOM 626 O O . ALA A 1 82 ? -1.307 1.562 9.698 1.00 96.25 82 ALA A O 1
ATOM 627 N N . LYS A 1 83 ? -1.381 3.132 11.296 1.00 96.62 83 LYS A N 1
ATOM 628 C CA . LYS A 1 83 ? -0.651 2.326 12.293 1.00 96.62 83 LYS A CA 1
ATOM 629 C C . LYS A 1 83 ? -1.384 1.037 12.655 1.00 96.62 83 LYS A C 1
ATOM 631 O O . LYS A 1 83 ? -0.740 0.002 12.789 1.00 96.62 83 LYS A O 1
ATOM 636 N N . ASP A 1 84 ? -2.705 1.092 12.791 1.00 96.38 84 ASP A N 1
ATOM 637 C CA . ASP A 1 84 ? -3.523 -0.077 13.113 1.00 96.38 84 ASP A CA 1
ATOM 638 C C . ASP A 1 84 ? -3.489 -1.108 11.968 1.00 96.38 84 ASP A C 1
ATOM 640 O O . ASP A 1 84 ? -3.417 -2.307 12.233 1.00 96.38 84 ASP A O 1
ATOM 644 N N . VAL A 1 85 ? -3.458 -0.662 10.703 1.00 97.69 85 VAL A N 1
ATOM 645 C CA . VAL A 1 85 ? -3.267 -1.540 9.529 1.00 97.69 85 VAL A CA 1
ATOM 646 C C . VAL A 1 85 ? -1.881 -2.194 9.546 1.00 97.69 85 VAL A C 1
ATOM 648 O O . VAL A 1 85 ? -1.779 -3.417 9.434 1.00 97.69 85 VAL A O 1
ATOM 651 N N . VAL A 1 86 ? -0.816 -1.417 9.771 1.00 98.19 86 VAL A N 1
ATOM 652 C CA . VAL A 1 86 ? 0.557 -1.947 9.896 1.00 98.19 86 VAL A CA 1
ATOM 653 C C . VAL A 1 86 ? 0.657 -2.960 11.042 1.00 98.19 86 VAL A C 1
ATOM 655 O O . VAL A 1 86 ? 1.256 -4.029 10.893 1.00 98.19 86 VAL A O 1
ATOM 658 N N . GLN A 1 87 ? 0.036 -2.671 12.187 1.00 97.88 87 GLN A N 1
ATOM 659 C CA . GLN A 1 87 ? 0.013 -3.575 13.334 1.00 97.88 87 GLN A CA 1
ATOM 660 C C . GLN A 1 87 ? -0.790 -4.851 13.047 1.00 97.88 87 GLN A C 1
ATOM 662 O O . GLN A 1 87 ? -0.382 -5.935 13.475 1.00 97.88 87 GLN A O 1
ATOM 667 N N . ALA A 1 88 ? -1.900 -4.757 12.311 1.00 97.75 88 ALA A N 1
ATOM 668 C CA . ALA A 1 88 ? -2.670 -5.920 11.879 1.00 97.75 88 ALA A CA 1
ATOM 669 C C . ALA A 1 88 ? -1.844 -6.831 10.954 1.00 97.75 88 ALA A C 1
ATOM 671 O O . ALA A 1 88 ? -1.779 -8.036 11.203 1.00 97.75 88 ALA A O 1
ATOM 672 N N . ALA A 1 89 ? -1.142 -6.268 9.964 1.00 98.31 89 ALA A N 1
ATOM 673 C CA . ALA A 1 89 ? -0.261 -7.029 9.074 1.00 98.31 89 ALA A CA 1
ATOM 674 C C . ALA A 1 89 ? 0.924 -7.659 9.831 1.00 98.31 89 ALA A C 1
ATOM 676 O O . ALA A 1 89 ? 1.239 -8.837 9.648 1.00 98.31 89 ALA A O 1
ATOM 677 N N . THR A 1 90 ? 1.520 -6.920 10.773 1.00 98.19 90 THR A N 1
ATOM 678 C CA . THR A 1 90 ? 2.565 -7.442 11.672 1.00 98.19 90 THR A CA 1
ATOM 679 C C . THR A 1 90 ? 2.045 -8.629 12.488 1.00 98.19 90 THR A C 1
ATOM 681 O O . THR A 1 90 ? 2.697 -9.667 12.574 1.00 98.19 90 THR A O 1
ATOM 684 N N . SER A 1 91 ? 0.840 -8.515 13.056 1.00 98.00 91 SER A N 1
ATOM 685 C CA . SER A 1 91 ? 0.229 -9.570 13.879 1.00 98.00 91 SER A CA 1
ATOM 686 C C . SER A 1 91 ? -0.140 -10.814 13.066 1.00 98.00 91 SER A C 1
ATOM 688 O O . SER A 1 91 ? -0.182 -11.917 13.608 1.00 98.00 91 SER A O 1
ATOM 690 N N . ARG A 1 92 ? -0.373 -10.651 11.759 1.00 97.75 92 ARG A N 1
ATOM 691 C CA . ARG A 1 92 ? -0.569 -11.743 10.793 1.00 97.75 92 ARG A CA 1
ATOM 692 C C . ARG A 1 92 ? 0.737 -12.404 10.350 1.00 97.75 92 ARG A C 1
ATOM 694 O O . ARG A 1 92 ? 0.698 -13.391 9.623 1.00 97.75 92 ARG A O 1
ATOM 701 N N . GLY A 1 93 ? 1.879 -11.896 10.810 1.00 97.50 93 GLY A N 1
ATOM 702 C CA . GLY A 1 93 ? 3.187 -12.476 10.545 1.00 97.50 93 GLY A CA 1
ATOM 703 C C . GLY A 1 93 ? 3.810 -12.030 9.228 1.00 97.50 93 GLY A C 1
ATOM 704 O O . GLY A 1 93 ? 4.660 -12.762 8.716 1.00 97.50 93 GLY A O 1
ATOM 705 N N . SER A 1 94 ? 3.426 -10.861 8.693 1.00 97.19 94 SER A N 1
ATOM 706 C CA . SER A 1 94 ? 4.166 -10.271 7.574 1.00 97.19 94 SER A CA 1
ATOM 707 C C . SER A 1 94 ? 5.635 -10.089 7.956 1.00 97.19 94 SER A C 1
ATOM 709 O O . SER A 1 94 ? 5.966 -9.706 9.081 1.00 97.19 94 SER A O 1
ATOM 711 N N . ARG A 1 95 ? 6.521 -10.433 7.022 1.00 95.69 95 ARG A N 1
ATOM 712 C CA . ARG A 1 95 ? 7.982 -10.388 7.197 1.00 95.69 95 ARG A CA 1
ATOM 713 C C . ARG A 1 95 ? 8.644 -9.337 6.316 1.00 95.69 95 ARG A C 1
ATOM 715 O O . ARG A 1 95 ? 9.871 -9.263 6.303 1.00 95.69 95 ARG A O 1
ATOM 722 N N . ASP A 1 96 ? 7.845 -8.579 5.576 1.00 95.88 96 ASP A N 1
ATOM 723 C CA . ASP A 1 96 ? 8.322 -7.571 4.645 1.00 95.88 96 ASP A CA 1
ATOM 724 C C . ASP A 1 96 ? 8.299 -6.165 5.265 1.00 95.88 96 ASP A C 1
ATOM 726 O O . ASP A 1 96 ? 7.902 -5.963 6.417 1.00 95.88 96 ASP A O 1
ATOM 730 N N . ASN A 1 97 ? 8.757 -5.171 4.512 1.00 96.56 97 ASN A N 1
ATOM 731 C CA . ASN A 1 97 ? 8.573 -3.770 4.834 1.00 96.56 97 ASN A CA 1
ATOM 732 C C . ASN A 1 97 ? 7.088 -3.394 4.744 1.00 96.56 97 ASN A C 1
ATOM 734 O O . ASN A 1 97 ? 6.404 -3.665 3.759 1.00 96.56 97 ASN A O 1
ATOM 738 N N . LEU A 1 98 ? 6.608 -2.737 5.798 1.00 97.44 98 LEU A N 1
ATOM 739 C CA . LEU A 1 98 ? 5.220 -2.319 5.947 1.00 97.44 98 LEU A CA 1
ATOM 740 C C . LEU A 1 98 ? 5.163 -0.796 5.859 1.00 97.44 98 LEU A C 1
ATOM 742 O O . LEU A 1 98 ? 5.787 -0.112 6.674 1.00 97.44 98 LEU A O 1
ATOM 746 N N . THR A 1 99 ? 4.464 -0.270 4.858 1.00 94.38 99 THR A N 1
ATOM 747 C CA . THR A 1 99 ? 4.229 1.169 4.660 1.00 94.38 99 THR A CA 1
ATOM 748 C C . THR A 1 99 ? 2.757 1.414 4.404 1.00 94.38 99 THR A C 1
ATOM 750 O O . THR A 1 99 ? 2.176 0.632 3.619 1.00 94.38 99 THR A O 1
#

Foldseek 3Di:
DPDPVPPPPPDPDQEDPDPVVCCPPPNSHYPDDDDDDDDDDPPDDDDDDKDVLLCVQDPPVRLVVLQCVCCVDPDRDVVVSLVSSQVVSVVSPRPDDID

Radius of gyration: 18.92 Å; chains: 1; bounding box: 45×31×45 Å

Secondary structure (DSSP, 8-state):
---GGG-----S-SB-SS-GGGTSSS-SSB-PPP-------TT--------HHHHTTS-HHHHHHHHHHHHSSSS--HHHHHHHHHHHHHHTT--S---

Sequence (99 aa):
KPDASKLKWFLSTSRSFGDSELKAPDPIIIATPEVKVVDLVPEDWAVIVASDGIFDVLSDQEVADTLWRSMSGQGKDPVKAAKDVVQAATSRGSRDNLT

pLDDT: mean 89.49, std 13.84, range [40.94, 98.44]

InterPro domains:
  IPR001932 PPM-type phosphatase-like domain [PF00481] (6-97)
  IPR001932 PPM-type phosphatase-like domain [PS51746] (1-99)
  IPR001932 PPM-type phosphatase-like domain [cd00143] (7-99)
  IPR015655 Protein phosphatase 2C [PTHR47992] (8-99)
  IPR036457 PPM-type phosphatase-like domain superfamily [G3DSA:3.60.40.10] (3-99)
  IPR036457 PPM-type phosphatase-like domain superfamily [SSF81606] (10-99)

=== Feature glossary ===
Key to the feature types in this record:

Secondary structure (8-state, DSSP). Secondary structure is the local, repeating backbone conformation. DSSP classifies it into eight states by reading the hydrogen-bond network: three helix types (H, G, I), two β types (E, B), two non-regular types (T, S), and unstructured coil (-).

Backbone torsions (φ/ψ). Backbone dihedral angles. Every residue except chain termini has a φ (preceding-C → N → Cα → C) and a ψ (N → Cα → C → next-N). They are reported in degrees following the IUPAC sign convention. Secondary structure is essentially a statement about which (φ, ψ) basin each residue occupies.

Predicted aligned error. Predicted Aligned Error (PAE) is an AlphaFold confidence matrix: entry (i, j) is the expected error in the position of residue j, in ångströms, when the prediction is superimposed on the true structure at residue i. Low PAE within a block of residues means that block is internally rigid and well-predicted; high PAE between two blocks means their relative placement is uncertain even if each block individually is confident.

B-factor. B-factor (Debye–Waller factor) reflects atomic displacement in the crystal lattice. It is an experimental observable (units Å²), not a prediction; low values mean the atom is pinned down, high values mean it moves or is heterogeneous across the crystal.

Secondary structure (3-state, P-SEA). Three-state secondary structure (P-SEA) collapses the eight DSSP classes into helix (a), strand (b), and coil (c). P-SEA assigns these from Cα geometry alone — distances and angles — without requiring backbone oxygens, so it works on any Cα trace.

Sequence. Primary structure: the covalent order of the twenty standard amino acids along the backbone. Two proteins with the same sequence will (almost always) fold to the same structure; two with 30% identity often share a fold but not the details.

pLDDT. pLDDT is the predicted lDDT-Cα score: AlphaFold's confidence that the local environment of each residue (all inter-atomic distances within 15 Å) is correctly placed. It is a per-residue number between 0 and 100, with higher meaning more reliable.

InterPro / GO / CATH / organism. Functional annotations link the protein to curated databases. InterPro entries identify conserved domains and families by matching the sequence against member-database signatures (Pfam, PROSITE, CDD, …). Gene Ontology (GO) terms describe molecular function, biological process, and cellular component in a controlled vocabulary. CATH places the structure in a hierarchical fold classification (Class/Architecture/Topology/Homologous-superfamily). The organism is the source species.

Contact-map, Ramachandran, and PAE plots. Three diagnostic plots accompany the record. The Cα contact map visualizes the tertiary structure as a 2D adjacency matrix (8 Å cutoff, sequence-local contacts suppressed). The Ramachandran plot shows the distribution of backbone (φ, ψ) torsions, with points in the α and β basins reflecting secondary structure content. The PAE plot shows AlphaFold's inter-residue confidence as a color matrix.

mmCIF coordinates. The mmCIF table is the protein's shape written out atom by atom. For each backbone N, Cα, C, and carbonyl O, it records an (x, y, z) coordinate triple in Å plus the residue type, chain letter, and residue number.

Radius of gyration, Cα contacts, bounding box. Three whole-structure scalars: the radius of gyration (RMS distance of Cα from centroid, in Å), the count of Cα–Cα contacts (pairs closer than 8 Å and separated by more than four residues in sequence — i.e. tertiary, not local, contacts), and the bounding-box dimensions. Together they distinguish compact globular folds from extended fibres or disordered chains.

Foldseek 3Di. The Foldseek 3Di string encodes local tertiary geometry as a 20-letter alphabet — one character per residue — derived from the relative positions of nearby Cα atoms. Unlike the amino-acid sequence, 3Di is a direct function of the 3D structure, so two proteins with the same fold have similar 3Di strings even at low sequence identity.

Rendered structure images. Six rendered views show the 3D structure from the faces of a cube — i.e. along ±x, ±y, ±z. Rendering representation is drawn randomly per protein from cartoon (secondary-structure ribbons), sticks (backbone bonds), or molecular surface; coloring is either N→C rainbow (blue at the N-terminus through red at the C-terminus) or one color per chain.

Nearest PDB structures. The Foldseek neighbor list gives the closest experimentally determined structures in the PDB, ranked by structural alignment. TM-score near 1 means near-identical fold; near 0.3 means only rough topology match. This is how one finds what a novel AlphaFold prediction most resembles in the solved-structure universe.

Solvent-accessible surface area. SASA measures how much of the protein is reachable by solvent. It is computed by rolling a water-sized probe over the atomic surface and summing the exposed area (Å²). Per-residue SASA distinguishes core (buried, low SASA) from surface (exposed, high SASA) residues; total SASA is a whole-molecule size measure.